Protein AF-A0A523MX82-F1 (afdb_monomer_lite)

Structure (mmCIF, N/CA/C/O backbone):
data_AF-A0A523MX82-F1
#
_entry.id   AF-A0A523MX82-F1
#
loop_
_atom_site.group_PDB
_atom_site.id
_atom_site.type_symbol
_atom_site.label_atom_id
_atom_site.label_alt_id
_atom_site.label_comp_id
_atom_site.label_asym_id
_atom_site.label_entity_id
_atom_site.label_seq_id
_atom_site.pdbx_PDB_ins_code
_atom_site.Cartn_x
_atom_site.Cartn_y
_atom_site.Cartn_z
_atom_site.occupancy
_atom_site.B_iso_or_equiv
_atom_site.auth_seq_id
_atom_site.auth_comp_id
_atom_site.auth_asym_id
_atom_site.auth_atom_id
_atom_site.pdbx_PDB_model_num
ATOM 1 N N . MET A 1 1 ? 22.056 -14.309 2.371 1.00 71.31 1 MET A N 1
ATOM 2 C CA . MET A 1 1 ? 21.092 -13.568 1.529 1.00 71.31 1 MET A CA 1
ATOM 3 C C . MET A 1 1 ? 21.415 -12.090 1.642 1.00 71.31 1 MET A C 1
ATOM 5 O O . MET A 1 1 ? 21.587 -11.617 2.758 1.00 71.31 1 MET A O 1
ATOM 9 N N . GLU A 1 2 ? 21.549 -11.391 0.520 1.00 84.75 2 GLU A N 1
ATOM 10 C CA . GLU A 1 2 ? 21.749 -9.937 0.507 1.00 84.75 2 GLU A CA 1
ATOM 11 C C . GLU A 1 2 ? 20.453 -9.240 0.960 1.00 84.75 2 GLU A C 1
ATOM 13 O O . GLU A 1 2 ? 19.374 -9.565 0.463 1.00 84.75 2 GLU A O 1
ATOM 18 N N . ARG A 1 3 ? 20.531 -8.315 1.928 1.00 90.88 3 ARG A N 1
ATOM 19 C CA . ARG A 1 3 ? 19.376 -7.497 2.332 1.00 90.88 3 ARG A CA 1
ATOM 20 C C . ARG A 1 3 ? 19.285 -6.286 1.411 1.00 90.88 3 ARG A C 1
ATOM 22 O O . ARG A 1 3 ? 20.164 -5.433 1.440 1.00 90.88 3 ARG A O 1
ATOM 29 N N . ILE A 1 4 ? 18.200 -6.195 0.649 1.00 96.00 4 ILE A N 1
ATOM 30 C CA . ILE A 1 4 ? 17.876 -5.037 -0.190 1.00 96.00 4 ILE A CA 1
ATOM 31 C C . ILE A 1 4 ? 16.491 -4.509 0.176 1.00 96.00 4 ILE A C 1
ATOM 33 O O . ILE A 1 4 ? 15.603 -5.273 0.554 1.00 96.00 4 ILE A O 1
ATOM 37 N N . THR A 1 5 ? 16.292 -3.199 0.069 1.00 96.62 5 THR A N 1
ATOM 38 C CA . THR A 1 5 ? 14.958 -2.601 0.223 1.00 96.62 5 THR A CA 1
ATOM 3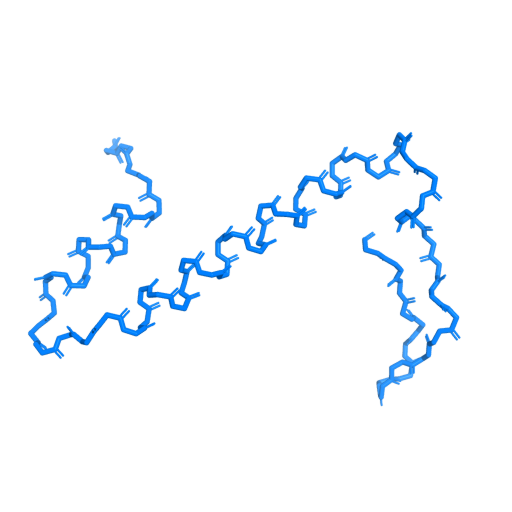9 C C . THR A 1 5 ? 14.093 -2.901 -1.000 1.00 96.62 5 THR A C 1
ATOM 41 O O . THR A 1 5 ? 14.606 -3.091 -2.106 1.00 96.62 5 THR A O 1
ATOM 44 N N . LEU A 1 6 ? 12.768 -2.869 -0.834 1.00 95.19 6 LEU A N 1
ATOM 45 C CA . LEU A 1 6 ? 11.839 -3.020 -1.958 1.00 95.19 6 LEU A CA 1
ATOM 46 C C . LEU A 1 6 ? 12.088 -1.965 -3.050 1.00 95.19 6 LEU A C 1
ATOM 48 O O . LEU A 1 6 ? 12.069 -2.282 -4.232 1.00 95.19 6 LEU A O 1
ATOM 52 N N . ILE A 1 7 ? 12.410 -0.729 -2.656 1.00 96.38 7 ILE A N 1
ATOM 53 C CA . ILE A 1 7 ? 12.714 0.370 -3.584 1.00 96.38 7 ILE A CA 1
ATOM 54 C C . ILE A 1 7 ? 13.947 0.038 -4.432 1.00 96.38 7 ILE A C 1
ATOM 56 O O . ILE A 1 7 ? 13.930 0.193 -5.653 1.00 96.38 7 ILE A O 1
ATOM 60 N N . GLN A 1 8 ? 15.021 -0.439 -3.794 1.00 96.50 8 GLN A N 1
ATOM 61 C CA . GLN A 1 8 ? 16.235 -0.856 -4.499 1.00 96.50 8 GLN A CA 1
ATOM 62 C C . GLN A 1 8 ? 15.959 -2.037 -5.428 1.00 96.50 8 GLN A C 1
ATOM 64 O O . GLN A 1 8 ? 16.439 -2.041 -6.560 1.00 96.50 8 GLN A O 1
ATOM 69 N N . HIS A 1 9 ? 15.165 -3.010 -4.975 1.00 95.88 9 HIS A N 1
ATOM 70 C CA . HIS A 1 9 ? 14.762 -4.139 -5.803 1.00 95.88 9 HIS A CA 1
ATOM 71 C C . HIS A 1 9 ? 14.018 -3.670 -7.061 1.00 95.88 9 HIS A C 1
ATOM 73 O O . HIS A 1 9 ? 14.432 -4.008 -8.167 1.00 95.88 9 HIS A O 1
ATOM 79 N N . LEU A 1 10 ? 12.985 -2.835 -6.914 1.00 96.31 10 LEU A N 1
ATOM 80 C CA . LEU A 1 10 ? 12.181 -2.333 -8.033 1.00 96.31 10 LEU A CA 1
ATOM 81 C C . LEU A 1 10 ? 13.020 -1.533 -9.035 1.00 96.31 10 LEU A C 1
ATOM 83 O O . LEU A 1 10 ? 12.979 -1.815 -10.231 1.00 96.31 10 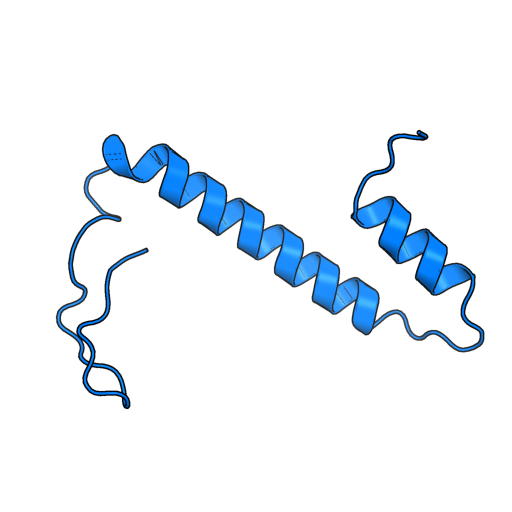LEU A O 1
ATOM 87 N N . ARG A 1 11 ? 13.862 -0.609 -8.555 1.00 96.06 11 ARG A N 1
ATOM 88 C CA . ARG A 1 11 ? 14.759 0.173 -9.424 1.00 96.06 11 ARG A CA 1
ATOM 89 C C . ARG A 1 11 ? 15.766 -0.704 -10.161 1.00 96.06 11 ARG A C 1
ATOM 91 O O . ARG A 1 11 ? 15.989 -0.510 -11.352 1.00 96.06 11 ARG A O 1
ATOM 98 N N . ARG A 1 12 ? 16.350 -1.696 -9.481 1.00 95.94 12 ARG A N 1
ATOM 99 C CA . ARG A 1 12 ? 17.268 -2.651 -10.115 1.00 95.94 12 ARG A CA 1
ATOM 100 C C . ARG A 1 12 ? 16.567 -3.425 -11.228 1.00 95.94 12 ARG A C 1
ATOM 102 O O . ARG A 1 12 ? 17.151 -3.592 -12.290 1.00 95.94 12 ARG A O 1
ATOM 109 N N . ARG A 1 13 ? 15.328 -3.877 -11.010 1.00 95.44 13 ARG A N 1
ATOM 110 C CA . ARG A 1 13 ? 14.546 -4.592 -12.032 1.00 95.44 13 ARG A C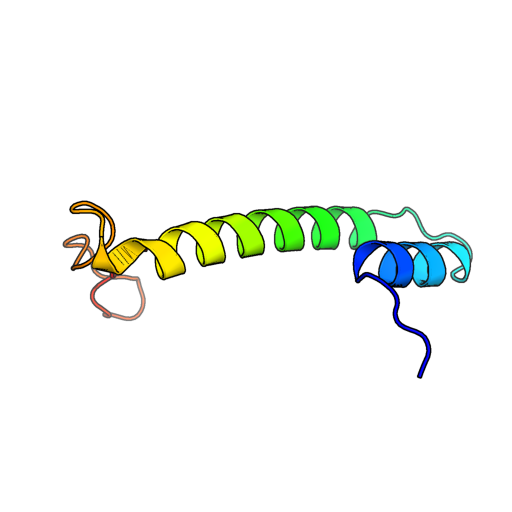A 1
ATOM 111 C C . ARG A 1 13 ? 14.169 -3.690 -13.205 1.00 95.44 13 ARG A C 1
ATOM 113 O O . ARG A 1 13 ? 14.319 -4.128 -14.338 1.00 95.44 13 ARG A O 1
ATOM 120 N N . GLN A 1 14 ? 13.766 -2.445 -12.949 1.00 96.56 14 GLN A N 1
ATOM 121 C CA . GLN A 1 14 ? 13.490 -1.461 -13.999 1.00 96.56 14 GLN A CA 1
ATOM 122 C C . GLN A 1 14 ? 14.718 -1.214 -14.881 1.00 96.56 14 GLN A C 1
ATOM 124 O O . GLN A 1 14 ? 14.610 -1.294 -16.096 1.00 96.56 14 GLN A O 1
ATOM 129 N N . ASN A 1 15 ? 15.889 -0.976 -14.285 1.00 95.94 15 ASN A N 1
ATOM 130 C CA . ASN A 1 15 ? 17.116 -0.691 -15.037 1.00 95.94 15 ASN A CA 1
ATOM 131 C C . ASN A 1 15 ? 17.600 -1.875 -15.891 1.00 95.94 15 ASN A C 1
ATOM 133 O O . ASN A 1 15 ? 18.391 -1.681 -16.807 1.00 95.94 15 ASN A O 1
ATOM 137 N N . MET A 1 16 ? 17.167 -3.098 -15.574 1.00 95.62 16 MET A N 1
ATOM 138 C CA . MET A 1 16 ? 17.479 -4.298 -16.354 1.00 95.62 16 MET A CA 1
ATOM 139 C C . MET A 1 16 ? 16.515 -4.521 -17.529 1.00 95.62 16 MET A C 1
ATOM 141 O O . MET A 1 16 ? 16.783 -5.388 -18.355 1.00 95.62 16 MET A O 1
ATOM 145 N N . ALA A 1 17 ? 15.388 -3.808 -17.584 1.00 94.00 17 ALA A N 1
ATOM 146 C CA . ALA A 1 17 ? 14.389 -3.959 -18.632 1.00 94.00 17 ALA A CA 1
ATOM 147 C C . ALA A 1 17 ? 14.579 -2.876 -19.704 1.00 94.00 17 ALA A C 1
ATOM 149 O O . ALA A 1 17 ? 14.422 -1.683 -19.438 1.00 94.00 17 ALA A O 1
ATOM 150 N N . GLU A 1 18 ? 14.910 -3.292 -20.925 1.00 92.75 18 GLU A N 1
ATOM 151 C CA . GLU A 1 18 ? 15.023 -2.380 -22.064 1.00 92.75 18 GLU A CA 1
ATOM 152 C C . GLU A 1 18 ? 13.678 -1.695 -22.345 1.00 92.75 18 GLU A C 1
ATOM 154 O O . GLU A 1 18 ? 12.626 -2.332 -22.349 1.00 92.75 18 GLU A O 1
ATOM 159 N N . GLY A 1 19 ? 13.704 -0.376 -22.550 1.00 92.62 19 GLY A N 1
ATOM 160 C CA . GLY A 1 19 ? 12.500 0.415 -22.824 1.00 92.62 19 GLY A CA 1
ATOM 161 C C . GLY A 1 19 ? 11.586 0.659 -21.617 1.00 92.62 19 GLY A C 1
ATOM 162 O O . GLY A 1 19 ? 10.482 1.170 -21.793 1.00 92.62 19 GLY A O 1
ATOM 163 N N . ALA A 1 20 ? 12.008 0.322 -20.394 1.00 94.75 20 ALA A N 1
ATOM 164 C CA . ALA A 1 20 ? 11.188 0.551 -19.210 1.00 94.75 20 ALA A CA 1
ATOM 165 C C . ALA A 1 20 ? 10.934 2.051 -18.960 1.00 94.75 20 ALA A C 1
ATOM 167 O O . ALA A 1 20 ? 11.855 2.814 -18.670 1.00 94.75 20 ALA A O 1
ATOM 168 N N . THR A 1 21 ? 9.660 2.452 -18.997 1.00 95.81 21 THR A N 1
ATOM 169 C CA . THR A 1 21 ? 9.198 3.832 -18.739 1.00 95.81 21 THR A CA 1
ATOM 170 C C . THR A 1 21 ? 9.312 4.228 -17.265 1.00 95.81 21 THR A C 1
ATOM 172 O O . THR A 1 21 ? 9.423 5.403 -16.930 1.00 95.81 21 THR A O 1
ATOM 175 N N . GLY A 1 22 ? 9.288 3.234 -16.373 1.00 96.12 22 GLY A N 1
ATOM 176 C CA . GLY A 1 22 ? 9.276 3.418 -14.924 1.00 96.12 22 GLY A CA 1
ATOM 177 C C . GLY A 1 22 ? 7.888 3.593 -14.310 1.00 96.12 22 GLY A C 1
ATOM 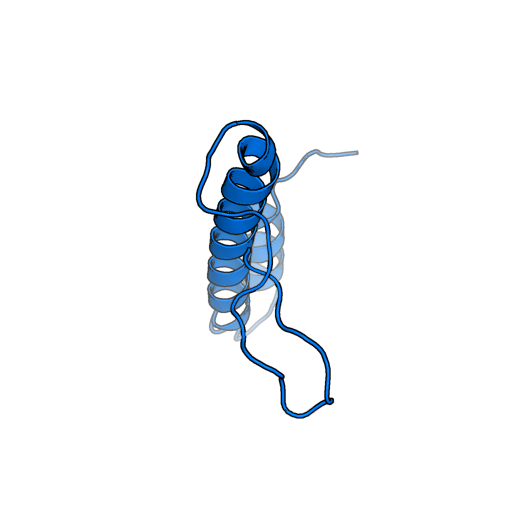178 O O . GLY A 1 22 ? 7.790 3.652 -13.088 1.00 96.12 22 GLY A O 1
ATOM 179 N N . GLU A 1 23 ? 6.817 3.585 -15.106 1.00 97.44 23 GLU A N 1
ATOM 180 C CA . GLU A 1 23 ? 5.436 3.735 -14.615 1.00 97.44 23 GLU A CA 1
ATOM 181 C C . GLU A 1 23 ? 5.067 2.665 -13.583 1.00 97.44 23 GLU A C 1
ATOM 183 O O . GLU A 1 23 ? 4.514 2.981 -12.532 1.00 97.44 23 GLU A O 1
ATOM 188 N N . PHE A 1 24 ? 5.454 1.409 -13.824 1.00 96.38 24 PHE A N 1
ATOM 189 C CA . PHE A 1 24 ? 5.246 0.331 -12.857 1.00 96.38 24 PHE A CA 1
ATOM 190 C C . PHE A 1 24 ? 5.976 0.595 -11.534 1.00 96.38 24 PHE A C 1
ATOM 192 O O . PHE A 1 24 ? 5.397 0.442 -10.462 1.00 96.38 24 PHE A O 1
ATOM 199 N N . THR A 1 25 ? 7.241 1.021 -11.585 1.00 97.44 25 THR A N 1
ATOM 200 C CA . THR A 1 25 ? 8.004 1.344 -10.371 1.00 97.44 25 THR A CA 1
ATOM 201 C C . THR A 1 25 ? 7.359 2.497 -9.616 1.00 97.44 25 THR A C 1
ATOM 203 O O . THR A 1 25 ? 7.256 2.420 -8.395 1.00 97.44 25 THR A O 1
ATOM 206 N N . SER A 1 26 ? 6.898 3.535 -10.315 1.00 97.50 26 SER A N 1
ATOM 207 C CA . SER A 1 26 ? 6.193 4.668 -9.707 1.00 97.50 26 SER A CA 1
ATOM 208 C C . SER A 1 26 ? 4.895 4.231 -9.027 1.00 97.50 26 SER A C 1
ATOM 210 O O . SER A 1 26 ? 4.706 4.529 -7.850 1.00 97.50 26 SER A O 1
ATOM 212 N N . LEU A 1 27 ? 4.068 3.423 -9.697 1.00 98.00 27 LEU A N 1
ATOM 213 C CA . LEU A 1 27 ? 2.850 2.856 -9.108 1.00 98.00 27 LEU A CA 1
ATOM 214 C C . LEU A 1 27 ? 3.160 2.042 -7.842 1.00 98.00 27 LEU A C 1
ATOM 216 O O . LEU A 1 27 ? 2.522 2.203 -6.803 1.00 98.00 27 LEU A O 1
ATOM 220 N N . MET A 1 28 ? 4.187 1.193 -7.893 1.00 98.31 28 MET A N 1
ATOM 221 C CA . MET A 1 28 ? 4.594 0.393 -6.736 1.00 98.31 28 MET A CA 1
ATOM 222 C C . MET A 1 28 ? 5.137 1.251 -5.586 1.00 98.31 28 MET A C 1
ATOM 224 O O . MET A 1 28 ? 4.964 0.895 -4.419 1.00 98.31 28 MET A O 1
ATOM 228 N N . MET A 1 29 ? 5.781 2.380 -5.889 1.00 97.62 29 MET A N 1
ATOM 229 C CA . MET A 1 29 ? 6.226 3.345 -4.883 1.00 97.62 29 MET A CA 1
ATOM 230 C C . MET A 1 29 ? 5.042 4.006 -4.170 1.00 97.62 29 MET A C 1
ATOM 232 O O . MET A 1 29 ? 5.081 4.136 -2.947 1.00 97.62 29 MET A O 1
ATOM 236 N N . GLU A 1 30 ? 3.989 4.371 -4.899 1.00 98.12 30 GLU A N 1
ATOM 237 C CA . GLU A 1 30 ? 2.758 4.930 -4.324 1.00 98.12 30 GLU A CA 1
ATOM 238 C C . GLU A 1 30 ? 2.051 3.914 -3.421 1.00 98.12 30 GLU A C 1
ATOM 240 O O . GLU A 1 30 ? 1.726 4.229 -2.273 1.00 98.12 30 GLU A O 1
ATOM 245 N N . ILE A 1 31 ? 1.918 2.663 -3.880 1.00 98.19 31 ILE A N 1
ATOM 246 C CA . ILE A 1 31 ? 1.362 1.564 -3.075 1.00 98.19 31 ILE A CA 1
ATOM 247 C C . ILE A 1 31 ? 2.190 1.351 -1.801 1.00 98.19 31 ILE A C 1
ATOM 249 O O . ILE A 1 31 ? 1.627 1.197 -0.718 1.00 98.19 31 ILE A O 1
ATOM 253 N N . LEU A 1 32 ? 3.524 1.378 -1.893 1.00 98.00 32 LEU A N 1
ATOM 254 C CA . LEU A 1 32 ? 4.404 1.221 -0.731 1.00 98.00 32 LEU A CA 1
ATOM 255 C C . LEU A 1 32 ? 4.201 2.337 0.302 1.00 98.00 32 LEU A C 1
ATOM 257 O O . LEU A 1 32 ? 4.252 2.075 1.505 1.00 98.00 32 LEU A O 1
ATOM 261 N N . VAL A 1 33 ? 3.999 3.578 -0.144 1.00 97.62 33 VAL A N 1
ATOM 262 C CA . VAL A 1 33 ? 3.709 4.703 0.754 1.00 97.62 33 VAL A CA 1
ATOM 263 C C . VAL A 1 33 ? 2.344 4.512 1.413 1.00 97.62 33 VAL A C 1
ATOM 265 O O . VAL A 1 33 ? 2.268 4.563 2.640 1.00 97.62 33 VAL A O 1
ATOM 268 N N . ALA A 1 34 ? 1.299 4.212 0.639 1.00 97.12 34 ALA A N 1
ATOM 269 C CA . ALA A 1 34 ? -0.042 3.963 1.169 1.00 97.12 34 ALA A CA 1
ATOM 270 C C . ALA A 1 34 ? -0.052 2.816 2.196 1.00 97.12 34 ALA A C 1
ATOM 272 O O . ALA A 1 34 ? -0.618 2.956 3.278 1.00 97.12 34 ALA A O 1
ATOM 273 N N . ALA A 1 35 ? 0.659 1.721 1.918 1.00 97.12 35 ALA A N 1
ATOM 274 C CA . ALA A 1 35 ? 0.779 0.591 2.834 1.00 97.12 35 ALA A CA 1
ATOM 275 C C . ALA A 1 35 ? 1.434 0.977 4.171 1.00 97.12 35 ALA A C 1
ATOM 277 O O . ALA A 1 35 ? 1.032 0.482 5.223 1.00 97.12 35 ALA A O 1
ATOM 278 N N . LYS A 1 36 ? 2.421 1.884 4.160 1.00 95.81 36 LYS A N 1
ATOM 279 C CA . LYS A 1 36 ? 3.032 2.399 5.397 1.00 95.81 36 LYS A CA 1
ATOM 280 C C . LYS A 1 36 ? 2.060 3.249 6.208 1.00 95.81 36 LYS A C 1
ATOM 282 O O . LYS A 1 36 ? 2.074 3.138 7.428 1.00 95.81 36 LYS A O 1
ATOM 287 N N . PHE A 1 37 ? 1.229 4.058 5.550 1.00 93.12 37 PHE A N 1
ATOM 288 C CA . PHE A 1 37 ? 0.171 4.811 6.229 1.00 93.12 37 PHE A CA 1
ATOM 289 C C . PHE A 1 37 ? -0.840 3.872 6.881 1.00 93.12 37 PHE A C 1
ATOM 291 O O . PHE A 1 37 ? -1.060 3.976 8.081 1.00 93.12 37 PHE A O 1
ATOM 298 N N . VAL A 1 38 ? -1.368 2.897 6.136 1.00 92.25 38 VAL A N 1
ATOM 299 C CA . VAL A 1 38 ? -2.285 1.890 6.696 1.00 92.25 38 VAL A CA 1
ATOM 300 C C . VAL A 1 38 ? -1.637 1.163 7.875 1.00 92.25 38 VAL A C 1
ATOM 302 O O . VAL A 1 38 ? -2.246 1.035 8.929 1.00 92.25 38 VAL A O 1
ATOM 305 N N . SER A 1 39 ? -0.374 0.743 7.748 1.00 93.50 39 SER A N 1
ATOM 306 C CA . SER A 1 39 ? 0.329 0.071 8.844 1.00 93.50 39 SER A CA 1
ATOM 307 C C . SER A 1 39 ? 0.503 0.962 10.074 1.00 93.50 39 SER A C 1
ATOM 309 O O . SER A 1 39 ? 0.411 0.453 11.186 1.00 93.50 39 SER A O 1
ATOM 311 N N . LEU A 1 40 ? 0.784 2.255 9.899 1.00 90.44 40 LEU A N 1
ATOM 312 C CA . LEU A 1 40 ? 0.904 3.202 11.006 1.00 90.44 40 LEU A CA 1
ATOM 313 C C . LEU A 1 40 ? -0.423 3.328 11.757 1.00 90.44 40 LEU A C 1
ATOM 315 O O . LEU A 1 40 ? -0.448 3.223 12.980 1.00 90.44 40 LEU A O 1
ATOM 319 N N . GLU A 1 41 ? -1.504 3.527 11.012 1.00 88.06 41 GLU A N 1
ATOM 320 C CA . GLU A 1 41 ? -2.849 3.699 11.548 1.00 88.06 41 GLU A CA 1
ATOM 321 C C . GLU A 1 41 ? -3.325 2.433 12.281 1.00 88.06 41 GLU A C 1
ATOM 323 O O . GLU A 1 41 ? -3.692 2.502 13.453 1.00 88.06 41 GLU A O 1
ATOM 328 N N . VAL A 1 42 ? -3.187 1.253 11.664 1.00 88.12 42 VAL A N 1
ATOM 329 C CA . VAL A 1 42 ? -3.558 -0.037 12.275 1.00 88.12 42 VAL A CA 1
ATOM 330 C C . VAL A 1 42 ? -2.735 -0.331 13.533 1.00 88.12 42 VAL A C 1
ATOM 332 O O . VAL A 1 42 ? -3.287 -0.759 14.546 1.00 88.12 42 VAL A O 1
ATOM 335 N N . ASN A 1 43 ? -1.424 -0.066 13.518 1.00 88.56 43 ASN A N 1
ATOM 336 C CA . ASN A 1 43 ? -0.570 -0.291 14.691 1.00 88.56 43 ASN A CA 1
ATOM 337 C C . ASN A 1 43 ? -0.932 0.629 15.870 1.00 88.56 43 ASN A C 1
ATOM 339 O O . ASN A 1 43 ? -0.706 0.260 17.022 1.00 88.56 43 ASN A O 1
ATOM 343 N N . ASN A 1 44 ? -1.499 1.805 15.593 1.00 84.50 44 ASN A N 1
ATOM 344 C CA . ASN A 1 44 ? -1.912 2.778 16.603 1.00 84.50 44 ASN A CA 1
ATOM 345 C C . ASN A 1 44 ? -3.406 2.685 16.960 1.00 84.50 44 ASN A C 1
ATOM 347 O O . ASN A 1 44 ? -3.855 3.372 17.879 1.00 84.50 44 ASN A O 1
ATOM 351 N N . ALA A 1 45 ? -4.180 1.835 16.280 1.00 74.81 45 ALA A N 1
ATOM 352 C CA . ALA A 1 45 ? -5.635 1.803 16.395 1.00 74.81 45 ALA A CA 1
ATOM 353 C C . ALA A 1 45 ? -6.153 1.426 17.791 1.00 74.81 45 ALA A C 1
ATOM 355 O O . ALA A 1 45 ? -7.241 1.840 18.171 1.00 74.81 45 ALA A O 1
ATOM 356 N N . GLY A 1 46 ? -5.363 0.701 18.589 1.00 68.88 46 GLY A N 1
ATOM 357 C CA . GLY A 1 46 ? -5.696 0.402 19.988 1.00 68.88 46 GLY A CA 1
ATOM 358 C C . GLY A 1 46 ? -5.468 1.562 20.968 1.00 68.88 46 GLY A C 1
ATOM 359 O O . GLY A 1 46 ? -5.853 1.454 22.129 1.00 68.88 46 GLY A O 1
ATOM 360 N N . LEU A 1 47 ? -4.823 2.645 20.526 1.00 76.50 47 LEU A N 1
ATOM 361 C CA . LEU A 1 47 ? -4.480 3.813 21.347 1.00 76.50 47 LEU A CA 1
ATOM 362 C C . LEU A 1 47 ? -5.276 5.071 20.962 1.00 76.50 47 LEU A C 1
ATOM 364 O O . LEU A 1 47 ? -5.367 5.995 21.765 1.00 76.50 47 LEU A O 1
ATOM 368 N N . GLY A 1 48 ? -5.826 5.126 19.744 1.00 65.50 48 GLY A N 1
ATOM 369 C CA . GLY A 1 48 ? -6.602 6.257 19.230 1.00 65.50 48 GLY A CA 1
ATOM 370 C C . GLY A 1 48 ? -8.102 5.966 19.136 1.00 65.50 48 GLY A C 1
ATOM 371 O O . GLY A 1 48 ? -8.517 4.841 18.891 1.00 65.50 48 GLY A O 1
ATOM 372 N N . GLU A 1 49 ? -8.936 6.997 19.281 1.00 61.38 49 GLU A N 1
ATOM 373 C CA . GLU A 1 49 ? -10.402 6.844 19.366 1.00 61.38 49 GLU A CA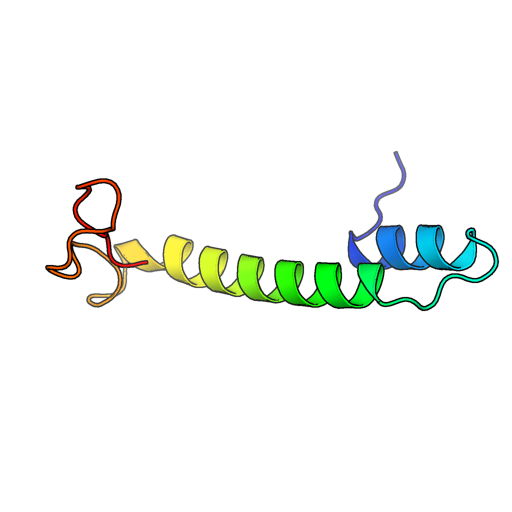 1
ATOM 374 C C . GLU A 1 49 ? -11.122 6.755 18.001 1.00 61.38 49 GLU A C 1
ATOM 376 O O . GLU A 1 49 ? -12.298 6.402 17.944 1.00 61.38 49 GLU A O 1
ATOM 381 N N . ASN A 1 50 ? -10.449 7.064 16.882 1.00 68.38 50 ASN A N 1
ATOM 382 C CA . ASN A 1 50 ? -11.137 7.403 15.623 1.00 68.38 50 ASN A CA 1
ATOM 383 C C . ASN A 1 50 ? -11.053 6.374 14.490 1.00 68.38 50 ASN A C 1
ATOM 385 O O . ASN A 1 50 ? -11.723 6.557 13.471 1.00 68.38 50 ASN A O 1
ATOM 389 N N . ILE A 1 51 ? -10.272 5.309 14.652 1.00 76.69 51 ILE A N 1
ATOM 390 C CA . ILE A 1 51 ? -10.003 4.346 13.579 1.00 76.69 51 ILE A CA 1
ATOM 391 C C . ILE A 1 51 ? -10.770 3.024 13.732 1.00 76.69 51 ILE A C 1
ATOM 393 O O . ILE A 1 51 ? -11.156 2.437 12.734 1.00 76.69 51 ILE A O 1
ATOM 397 N N . LEU A 1 52 ? -11.132 2.604 14.946 1.00 78.25 52 LEU A N 1
ATOM 398 C CA . LEU A 1 52 ? -11.917 1.381 15.144 1.00 78.25 52 LEU A CA 1
ATOM 399 C C . LEU A 1 52 ? -13.433 1.600 14.957 1.00 78.25 52 LEU A C 1
ATOM 401 O O . LEU A 1 52 ? -13.988 2.652 15.295 1.00 78.25 52 LEU A O 1
ATOM 405 N N . GLY A 1 53 ? -14.122 0.561 14.471 1.00 83.81 53 GLY A N 1
ATOM 406 C CA . GLY A 1 53 ? -15.585 0.476 14.389 1.00 83.81 53 GLY A CA 1
ATOM 407 C C . GLY A 1 53 ? -16.155 0.641 12.979 1.00 83.81 53 GLY A C 1
ATOM 408 O O . GLY A 1 53 ? -15.429 0.720 11.999 1.00 83.81 53 GLY A O 1
ATOM 409 N N . LEU A 1 54 ? -17.481 0.704 12.867 1.00 88.12 54 LEU A N 1
ATOM 410 C CA . LEU A 1 54 ? -18.181 0.773 11.581 1.00 88.12 54 LEU A CA 1
ATOM 411 C C . LEU A 1 54 ? -18.295 2.204 11.043 1.00 88.12 54 LEU A C 1
ATOM 413 O O . LEU A 1 54 ? -18.435 3.169 11.796 1.00 88.12 54 LEU A O 1
ATOM 417 N N . THR A 1 55 ? -18.302 2.338 9.717 1.00 88.31 55 THR A N 1
ATOM 418 C CA . THR A 1 55 ? -18.584 3.611 9.024 1.00 88.31 55 THR A CA 1
ATOM 419 C C . THR A 1 55 ? -20.082 3.901 8.881 1.00 88.31 55 THR A C 1
ATOM 421 O O . THR A 1 55 ? -20.454 5.003 8.479 1.00 88.31 55 THR A O 1
ATOM 424 N N . GLY A 1 56 ? -20.943 2.915 9.162 1.00 91.94 56 GLY A N 1
ATOM 425 C CA . GLY A 1 56 ? -22.391 2.986 8.933 1.00 91.94 56 GLY A CA 1
ATOM 426 C C . GLY A 1 56 ? -22.806 2.838 7.464 1.00 91.94 56 GLY A C 1
ATOM 427 O O . GLY A 1 56 ? -23.964 3.071 7.129 1.00 91.94 56 GLY A O 1
ATOM 428 N N . ARG A 1 57 ? -21.873 2.478 6.573 1.00 95.62 57 ARG A N 1
ATOM 429 C CA . ARG A 1 57 ? -22.130 2.244 5.145 1.00 95.62 57 ARG A CA 1
ATOM 430 C C . ARG A 1 57 ? -22.113 0.752 4.834 1.00 95.62 57 ARG A C 1
ATOM 432 O O . ARG A 1 57 ? -21.380 -0.002 5.468 1.00 95.62 57 ARG A O 1
ATOM 439 N N . VAL A 1 58 ? -22.860 0.363 3.805 1.00 96.12 58 VAL A N 1
ATOM 440 C CA . VAL A 1 58 ? -22.846 -0.987 3.231 1.00 96.12 58 VAL A CA 1
ATOM 441 C C . VAL A 1 58 ? -22.276 -0.899 1.819 1.00 96.12 58 VAL A C 1
ATOM 443 O O . VAL A 1 58 ? -22.678 -0.023 1.048 1.00 96.12 58 VAL A O 1
ATOM 446 N N . ASN A 1 59 ? -21.298 -1.743 1.492 1.00 96.38 59 ASN A N 1
ATOM 447 C CA . ASN A 1 59 ? -20.697 -1.753 0.157 1.00 96.38 59 ASN A CA 1
ATOM 448 C C . ASN A 1 59 ? -21.619 -2.442 -0.874 1.00 96.38 59 ASN A C 1
ATOM 450 O O . ASN A 1 59 ? -22.657 -3.009 -0.538 1.00 96.38 59 ASN A O 1
ATOM 454 N N . ILE A 1 60 ? -21.229 -2.424 -2.152 1.00 96.88 60 ILE A N 1
ATOM 455 C CA . ILE A 1 60 ? -21.992 -3.081 -3.231 1.00 96.88 60 ILE A CA 1
ATOM 456 C C . ILE A 1 60 ? -22.098 -4.609 -3.074 1.00 96.88 60 ILE A C 1
ATOM 458 O O . ILE A 1 60 ? -22.889 -5.239 -3.770 1.00 96.88 60 ILE A O 1
ATOM 462 N N . HIS A 1 61 ? -21.311 -5.199 -2.173 1.00 96.62 61 HIS A N 1
ATOM 463 C CA . HIS A 1 61 ? -21.329 -6.621 -1.844 1.00 96.62 61 HIS A CA 1
ATOM 464 C C . HIS A 1 61 ? -22.248 -6.944 -0.653 1.00 96.62 61 HIS A C 1
ATOM 466 O O . HIS A 1 61 ? -22.409 -8.113 -0.320 1.00 96.62 61 HIS A O 1
ATOM 472 N N . GLY A 1 62 ? -22.889 -5.941 -0.038 1.00 94.25 62 GLY A N 1
ATOM 473 C CA . GLY A 1 62 ? -23.779 -6.133 1.110 1.00 94.25 62 GLY A CA 1
ATOM 474 C C . GLY A 1 62 ? -23.062 -6.202 2.462 1.00 94.25 62 GLY A C 1
ATOM 475 O O . GLY A 1 62 ? -23.687 -6.564 3.455 1.00 94.25 62 GLY A O 1
ATOM 476 N N . GLU A 1 63 ? -21.776 -5.855 2.522 1.00 96.94 63 GLU A N 1
ATOM 477 C CA . GLU A 1 63 ? -20.967 -5.916 3.743 1.00 96.94 63 GLU A CA 1
ATOM 478 C C . GLU A 1 63 ? -20.932 -4.557 4.450 1.00 96.94 63 GLU A C 1
ATOM 480 O O . GLU A 1 63 ? -20.789 -3.510 3.807 1.00 96.94 63 GLU A O 1
ATOM 485 N N . GLU A 1 64 ? -21.019 -4.566 5.782 1.00 95.94 64 GLU A N 1
ATOM 486 C CA . GLU A 1 64 ? -20.831 -3.358 6.585 1.00 95.94 64 GLU A CA 1
ATOM 487 C C . GLU A 1 64 ? -19.363 -2.913 6.551 1.00 95.94 64 GLU A C 1
ATOM 489 O O . GLU A 1 64 ? -18.446 -3.656 6.907 1.00 95.94 64 GLU A O 1
ATOM 494 N N . VAL A 1 65 ? -19.132 -1.673 6.124 1.00 94.50 65 VAL A N 1
ATOM 495 C CA . VAL A 1 65 ? -17.784 -1.141 5.921 1.00 94.50 65 VAL A CA 1
ATOM 496 C C . VAL A 1 65 ? -17.190 -0.705 7.257 1.00 94.50 65 VAL A C 1
ATOM 498 O O . VAL A 1 65 ? -17.710 0.206 7.913 1.00 94.50 65 VAL A O 1
ATOM 501 N N . GLN A 1 66 ? -16.071 -1.324 7.628 1.00 90.38 66 GLN A N 1
ATOM 502 C CA . GLN A 1 66 ? -15.257 -0.922 8.772 1.00 90.38 66 GLN 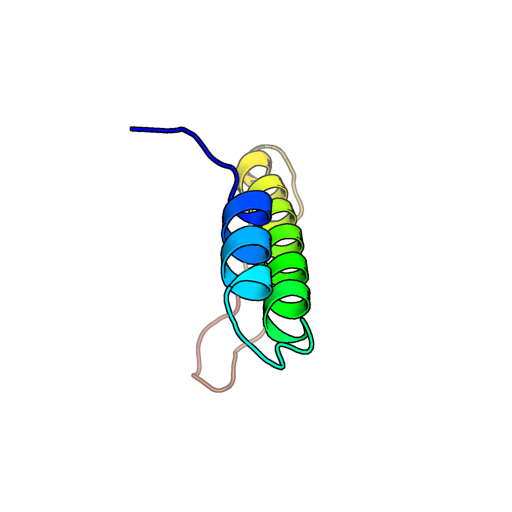A CA 1
ATOM 503 C C . GLN A 1 66 ? -14.535 0.399 8.486 1.00 90.38 66 GLN A C 1
ATOM 505 O O . GLN A 1 66 ? -14.217 0.733 7.341 1.00 90.38 66 GLN A O 1
ATOM 510 N N . LYS A 1 67 ? -14.289 1.159 9.549 1.00 86.12 67 LYS A N 1
ATOM 511 C CA . LYS A 1 67 ? -13.246 2.179 9.573 1.00 86.12 67 LYS A CA 1
ATOM 512 C C . LYS A 1 67 ? -11.879 1.484 9.448 1.00 86.12 67 LYS A C 1
ATOM 514 O O . LYS A 1 67 ? -11.807 0.260 9.350 1.00 86.12 67 LYS A O 1
ATOM 519 N N . LEU A 1 68 ? -10.837 2.294 9.302 1.00 75.56 68 LEU A N 1
ATOM 520 C CA . LEU A 1 68 ? -9.529 1.838 8.840 1.00 75.56 68 LEU A CA 1
ATOM 521 C C . LEU A 1 68 ? -8.841 0.860 9.814 1.00 75.56 68 LEU A C 1
ATOM 523 O O . LEU A 1 68 ? -9.222 0.810 11.000 1.00 75.56 68 LEU A O 1
#

Foldseek 3Di:
DDDDDPLRVLVVVQVPDPPRPCPVSVVVVVVVVVVVVVVVCVVCVVPDDPAFDFPCDADPVRDTHTGD

pLDDT: mean 90.92, std 8.94, range [61.38, 98.31]

Radius of gyration: 17.94 Å; chains: 1; bounding box: 46×21×44 Å

Secondary structure (DSSP, 8-state):
-----HHHHHHHHHHTSTT--SHHHHHHHHHHHHHHHHHHHHHHTTT-SSSSSEEEEE-TTSPEEEP-

Sequence (68 aa):
MERITLIQHLRRRQNMAEGATGEFTSLMMEILVAAKFVSLEVNNAGLGENILGLTGRVNIHGEEVQKL